Protein AF-A0A355SIW0-F1 (afdb_monomer)

Radius of gyration: 25.76 Å; Cα contacts (8 Å, |Δi|>4): 77; chains: 1; bounding box: 48×27×71 Å

Sequence (101 aa):
DDKFLKKGILLIIDGADKDQLRETLETEIYFMQQRHQKGHAMLDMIASTVTSLGLLGTYIGLIPMLVKLDDPTKLGPLMAIELVTSFYGAFFAYVIFSPMS

Solvent-accessible surface area (backbone atoms only — not comparable to full-atom values): 5269 Å² total; per-residue (Å²): 133,64,67,68,61,55,49,56,52,48,42,54,74,74,63,52,51,73,67,59,50,48,53,53,53,54,51,49,51,50,54,49,48,52,56,51,53,53,52,28,52,51,31,46,52,47,19,56,49,38,34,53,50,9,56,56,33,32,53,72,19,51,53,60,38,71,75,46,64,91,44,68,84,60,42,59,66,34,50,52,52,17,53,49,33,34,49,51,12,47,45,48,15,64,73,50,25,57,78,67,65

Foldseek 3Di:
DDPLVVVLVVCVVVPPDPVRSVVVSVVVVVVVVVVVVVVLVVLLVVLVVLLVQLQVQLCQLPVVCVVPVVDPVVNVVSVVRNVVSNVRSNCCNPVPRVVVD

Structure (mmCIF, N/CA/C/O backbone):
data_AF-A0A355SIW0-F1
#
_entry.id   AF-A0A355SIW0-F1
#
loop_
_atom_site.group_PDB
_atom_site.id
_atom_site.type_symbol
_atom_site.label_atom_id
_atom_site.label_alt_id
_atom_site.label_comp_id
_atom_site.label_asym_id
_atom_site.label_entity_id
_atom_site.label_seq_id
_atom_site.pdbx_PDB_ins_code
_atom_site.Cartn_x
_atom_site.Cartn_y
_atom_site.Cartn_z
_atom_site.occupancy
_atom_site.B_iso_or_equiv
_atom_site.auth_seq_id
_atom_site.auth_comp_id
_atom_site.auth_asym_id
_atom_site.auth_atom_id
_atom_site.pdbx_PDB_model_num
ATOM 1 N N . ASP A 1 1 ? -15.322 -18.385 18.079 1.00 61.75 1 ASP A N 1
ATOM 2 C CA . ASP A 1 1 ? -16.009 -17.429 18.969 1.00 61.75 1 ASP A CA 1
ATOM 3 C C . ASP A 1 1 ? -15.513 -16.016 18.754 1.00 61.75 1 ASP A C 1
ATOM 5 O O . ASP A 1 1 ? -14.306 -15.795 18.700 1.00 61.75 1 ASP A O 1
ATOM 9 N N . ASP A 1 2 ? -16.445 -15.078 18.607 1.00 85.69 2 ASP A N 1
ATOM 10 C CA . ASP A 1 2 ? -16.165 -13.646 18.524 1.00 85.69 2 ASP A CA 1
ATOM 11 C C . ASP A 1 2 ? -15.714 -13.119 19.900 1.00 85.69 2 ASP A C 1
ATOM 13 O O . ASP A 1 2 ? -16.444 -13.198 20.895 1.00 85.69 2 ASP A O 1
ATOM 17 N N . LYS A 1 3 ? -14.482 -12.600 19.965 1.00 88.06 3 LYS A N 1
ATOM 18 C CA . LYS A 1 3 ? -13.884 -12.072 21.200 1.00 88.06 3 LYS A CA 1
ATOM 19 C C . LYS A 1 3 ? -14.641 -10.852 21.728 1.00 88.06 3 LYS A C 1
ATOM 21 O O . LYS A 1 3 ? -14.696 -10.683 22.945 1.00 88.06 3 LYS A O 1
ATOM 26 N N . PHE A 1 4 ? -15.236 -10.054 20.841 1.00 90.38 4 PHE A N 1
ATOM 27 C CA . PHE A 1 4 ? -16.021 -8.878 21.206 1.00 90.38 4 PHE A CA 1
ATOM 28 C C . PHE A 1 4 ? -17.283 -9.292 21.971 1.00 90.38 4 PHE A C 1
ATOM 30 O O . PHE A 1 4 ? -17.523 -8.835 23.089 1.00 90.38 4 PHE A O 1
ATOM 37 N N . LEU A 1 5 ? -18.031 -10.257 21.425 1.00 89.44 5 LEU A N 1
ATOM 38 C CA . LEU A 1 5 ? -19.266 -10.752 22.036 1.00 89.44 5 LEU A CA 1
ATOM 39 C C . LEU A 1 5 ? -19.009 -11.420 23.396 1.00 89.44 5 LEU A C 1
ATOM 41 O O . LEU A 1 5 ? -19.724 -11.173 24.366 1.00 89.44 5 LEU A O 1
ATOM 45 N N . LYS A 1 6 ? -17.947 -12.231 23.489 1.00 90.94 6 LYS A N 1
ATOM 46 C CA . LYS A 1 6 ? -17.551 -12.889 24.742 1.00 90.94 6 LYS A CA 1
ATOM 47 C C . LYS A 1 6 ? -17.224 -11.874 25.837 1.00 90.94 6 LYS A C 1
ATOM 49 O O . LYS A 1 6 ? -17.598 -12.080 26.988 1.00 90.94 6 LYS A O 1
ATOM 54 N N . LYS A 1 7 ? -16.541 -10.785 25.485 1.00 88.19 7 LYS A N 1
ATOM 55 C CA . LYS A 1 7 ? -16.182 -9.726 26.429 1.00 88.19 7 LYS A CA 1
ATOM 56 C C . LYS A 1 7 ? -17.408 -8.950 26.911 1.00 88.19 7 LYS A C 1
ATOM 58 O O . LYS A 1 7 ? -17.522 -8.716 28.107 1.00 88.19 7 LYS A O 1
ATOM 63 N N . GLY A 1 8 ? -18.353 -8.646 26.019 1.00 89.75 8 GLY A N 1
ATOM 64 C CA . GLY A 1 8 ? -19.634 -8.045 26.402 1.00 89.75 8 GLY A CA 1
ATOM 65 C C . GLY A 1 8 ? -20.429 -8.918 27.379 1.00 89.75 8 GLY A C 1
ATOM 66 O O . GLY A 1 8 ? -20.927 -8.418 28.381 1.00 89.75 8 GLY A O 1
ATOM 67 N N . ILE A 1 9 ? -20.486 -10.234 27.142 1.00 90.38 9 ILE A N 1
ATOM 68 C CA . ILE A 1 9 ? -21.166 -11.180 28.043 1.00 90.38 9 ILE A CA 1
ATOM 69 C C . ILE A 1 9 ? -20.471 -11.254 29.412 1.00 90.38 9 ILE A C 1
ATOM 71 O O . ILE A 1 9 ? -21.154 -11.258 30.431 1.00 90.38 9 ILE A O 1
ATOM 75 N N . LEU A 1 10 ? -19.135 -11.278 29.453 1.00 89.62 10 LEU A N 1
ATOM 76 C CA . LEU A 1 10 ? -18.380 -11.285 30.713 1.00 89.62 10 LEU A CA 1
ATOM 77 C C . LEU A 1 10 ? -18.639 -10.023 31.545 1.00 89.62 10 LEU A C 1
ATOM 79 O O . LEU A 1 10 ? -18.931 -10.138 32.727 1.00 89.62 10 LEU A O 1
ATOM 83 N N . LEU A 1 11 ? -18.645 -8.842 30.920 1.00 89.88 11 LEU A N 1
ATOM 84 C CA . LEU A 1 11 ? -18.938 -7.578 31.608 1.00 89.88 11 LEU A CA 1
ATOM 85 C C . LEU A 1 11 ? -20.355 -7.544 32.206 1.00 89.88 11 LEU A C 1
ATOM 87 O O . LEU A 1 11 ? -20.557 -6.983 33.280 1.00 89.88 11 LEU A O 1
ATOM 91 N N . ILE A 1 12 ? -21.329 -8.172 31.539 1.00 89.88 12 ILE A N 1
ATOM 92 C CA . ILE A 1 12 ? -22.693 -8.325 32.070 1.00 89.88 12 ILE A CA 1
ATOM 93 C C . ILE A 1 12 ? -22.706 -9.267 33.282 1.00 89.88 12 ILE A C 1
ATOM 95 O O . ILE A 1 12 ? -23.379 -8.980 34.270 1.00 89.88 12 ILE A O 1
ATOM 99 N N . ILE A 1 13 ? -21.970 -10.382 33.220 1.00 91.56 13 ILE A N 1
ATOM 100 C CA . ILE A 1 13 ? -21.857 -11.346 34.329 1.00 91.56 13 ILE A CA 1
ATOM 101 C C . ILE A 1 13 ? -21.168 -10.708 35.544 1.00 91.56 13 ILE A C 1
ATOM 103 O O . ILE A 1 13 ? -21.579 -10.958 36.675 1.00 91.56 13 ILE A O 1
ATOM 107 N N . ASP A 1 14 ? -20.180 -9.845 35.307 1.00 89.81 14 ASP A N 1
ATOM 108 C CA . ASP A 1 14 ? -19.434 -9.122 36.343 1.00 89.81 14 ASP A CA 1
ATOM 109 C C . ASP A 1 14 ? -20.232 -7.954 36.963 1.00 89.81 14 ASP A C 1
ATOM 111 O O . ASP A 1 14 ? -19.754 -7.292 37.884 1.00 89.81 14 ASP A O 1
ATOM 115 N N . GLY A 1 15 ? -21.465 -7.710 36.499 1.00 87.19 15 GLY A N 1
ATOM 116 C CA . GLY A 1 15 ? -22.371 -6.714 37.072 1.00 87.19 15 GL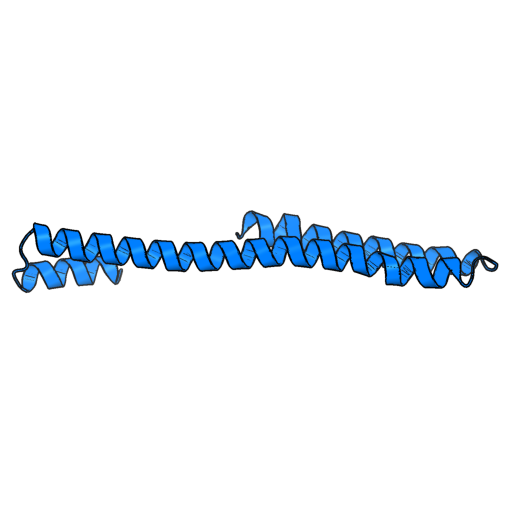Y A CA 1
ATOM 117 C C . GLY A 1 15 ? -22.081 -5.272 36.652 1.00 87.19 15 GLY A C 1
ATOM 118 O O . GLY A 1 15 ? -22.458 -4.352 37.378 1.00 87.19 15 GLY A O 1
ATOM 119 N N . ALA A 1 16 ? -21.422 -5.057 35.507 1.00 85.75 16 ALA A N 1
ATOM 120 C CA . ALA A 1 16 ? -21.210 -3.716 34.968 1.00 85.75 16 ALA A CA 1
ATOM 121 C C . ALA A 1 16 ? -22.551 -3.020 34.674 1.00 85.75 16 ALA A C 1
ATOM 123 O O . ALA A 1 16 ? -23.474 -3.626 34.119 1.00 85.75 16 ALA A O 1
ATOM 124 N N . ASP A 1 17 ? -22.647 -1.732 35.014 1.00 91.12 17 ASP A N 1
ATOM 125 C CA . ASP A 1 17 ? -23.828 -0.937 34.678 1.00 91.12 17 ASP A CA 1
ATOM 126 C C . ASP A 1 17 ? -23.932 -0.733 33.156 1.00 91.12 17 ASP A C 1
ATOM 128 O O . ASP A 1 17 ? -22.936 -0.796 32.426 1.00 91.12 17 ASP A O 1
ATOM 132 N N . LYS A 1 18 ? -25.144 -0.472 32.659 1.00 89.31 18 LYS A N 1
ATOM 133 C CA . LYS A 1 18 ? -25.423 -0.310 31.225 1.00 89.31 18 LYS A CA 1
ATOM 134 C C . LYS A 1 18 ? -24.533 0.748 30.581 1.00 89.31 18 LYS A C 1
ATOM 136 O O . LYS A 1 18 ? -24.055 0.531 29.467 1.00 89.31 18 LYS A O 1
ATOM 141 N N . ASP A 1 19 ? -24.300 1.852 31.283 1.00 90.81 19 ASP A N 1
ATOM 142 C CA . ASP A 1 19 ? -23.485 2.956 30.782 1.00 90.81 19 ASP A CA 1
ATOM 143 C C . ASP A 1 19 ? -22.004 2.558 30.683 1.00 90.81 19 ASP A C 1
ATOM 145 O O . ASP A 1 19 ? -21.378 2.784 29.648 1.00 90.81 19 ASP A O 1
ATOM 149 N N . GLN A 1 20 ? -21.470 1.851 31.685 1.00 88.06 20 GLN A N 1
ATOM 150 C CA . GLN A 1 20 ? -20.086 1.353 31.679 1.00 88.06 20 GLN A CA 1
ATOM 151 C C . GLN A 1 20 ? -19.848 0.289 30.602 1.00 88.06 20 GLN A C 1
ATOM 153 O O . GLN A 1 20 ? -18.814 0.291 29.924 1.00 88.06 20 GLN A O 1
ATOM 158 N N . LEU A 1 21 ? -20.806 -0.627 30.427 1.00 90.25 21 LEU A N 1
ATOM 159 C CA . LEU A 1 21 ? -20.764 -1.635 29.370 1.00 90.25 21 LEU A CA 1
ATOM 160 C C . LEU A 1 21 ? -20.717 -0.963 27.996 1.00 90.25 21 LEU A C 1
ATOM 162 O O . LEU A 1 21 ? -19.885 -1.313 27.157 1.00 90.25 21 LEU A O 1
ATOM 166 N N . ARG A 1 22 ? -21.605 0.010 27.778 1.00 91.12 22 ARG A N 1
ATOM 167 C CA . ARG A 1 22 ? -21.696 0.749 26.522 1.00 91.12 22 ARG A CA 1
ATOM 168 C C . ARG A 1 22 ? -20.407 1.509 26.228 1.00 91.12 22 ARG A C 1
ATOM 170 O O . ARG A 1 22 ? -19.854 1.330 25.147 1.00 91.12 22 ARG A O 1
ATOM 177 N N . GLU A 1 23 ? -19.905 2.278 27.189 1.00 93.31 23 GLU A N 1
ATOM 178 C CA . GLU A 1 23 ? -18.667 3.051 27.050 1.00 93.31 23 GLU A CA 1
ATOM 179 C C . GLU A 1 23 ? -17.474 2.149 26.700 1.00 93.31 23 GLU A C 1
ATOM 181 O O . GLU A 1 23 ? -16.698 2.449 25.788 1.00 93.31 23 GLU A O 1
ATOM 186 N N . THR A 1 24 ? -17.357 0.998 27.368 1.00 91.69 24 THR A N 1
ATOM 187 C CA . THR A 1 24 ? -16.266 0.043 27.127 1.00 91.69 24 THR A CA 1
ATOM 188 C C . THR A 1 24 ? -16.323 -0.537 25.713 1.00 91.69 24 THR A C 1
ATOM 190 O O . THR A 1 24 ? -15.302 -0.596 25.022 1.00 91.69 24 THR A O 1
ATOM 193 N N . LEU A 1 25 ? -17.508 -0.963 25.265 1.00 92.75 25 LEU A N 1
ATOM 194 C CA . LEU A 1 25 ? -17.688 -1.552 23.937 1.00 92.75 25 LEU A CA 1
ATOM 195 C C . LEU A 1 25 ? -17.522 -0.511 22.820 1.00 92.75 25 LEU A C 1
ATOM 197 O O . LEU A 1 25 ? -16.883 -0.808 21.811 1.00 92.75 25 LEU A O 1
ATOM 201 N N . GLU A 1 26 ? -18.037 0.709 22.999 1.00 94.31 26 GLU A N 1
ATOM 202 C CA . GLU A 1 26 ? -17.851 1.819 22.051 1.00 94.31 26 GLU A CA 1
ATOM 203 C C . GLU A 1 26 ? -16.369 2.202 21.927 1.00 94.31 26 GLU A C 1
ATOM 205 O O . GLU A 1 26 ? -15.857 2.360 20.817 1.00 94.31 26 GLU A O 1
ATOM 210 N N . THR A 1 27 ? -15.647 2.251 23.050 1.00 93.75 27 THR A N 1
ATOM 211 C CA . THR A 1 27 ? -14.199 2.495 23.075 1.00 93.75 27 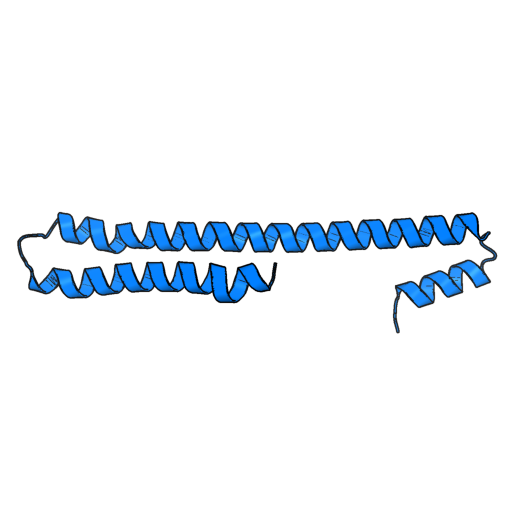THR A CA 1
ATOM 212 C C . THR A 1 27 ? -13.430 1.413 22.314 1.00 93.75 27 THR A C 1
ATOM 214 O O . THR A 1 27 ? -12.509 1.705 21.548 1.00 93.75 27 THR A O 1
ATOM 217 N N . GLU A 1 28 ? -13.809 0.147 22.478 1.00 92.62 28 GLU A N 1
ATOM 218 C CA . GLU A 1 28 ? -13.168 -0.962 21.771 1.00 92.62 28 GLU A CA 1
ATOM 219 C C . GLU A 1 28 ? -13.425 -0.917 20.259 1.00 92.62 28 GLU A C 1
ATOM 221 O O . GLU A 1 28 ? -12.491 -1.109 19.475 1.00 92.62 28 GLU A O 1
ATOM 226 N N . ILE A 1 29 ? -14.654 -0.593 19.840 1.00 94.75 29 ILE A N 1
ATOM 227 C CA . IL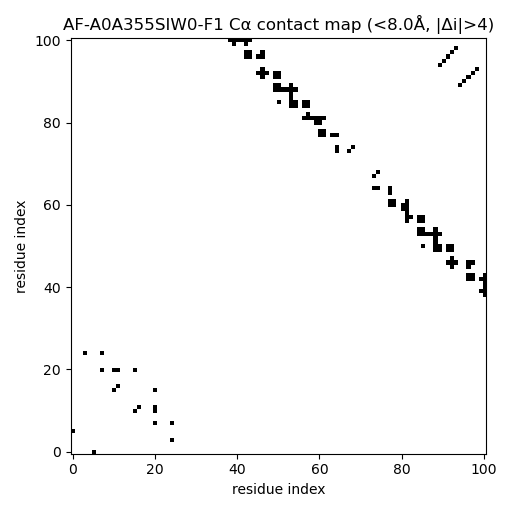E A 1 29 ? -14.987 -0.359 18.427 1.00 94.75 29 ILE A CA 1
ATOM 228 C C . ILE A 1 29 ? -14.155 0.799 17.873 1.00 94.75 29 ILE A C 1
ATOM 230 O O . ILE A 1 29 ? -13.589 0.676 16.787 1.00 94.75 29 ILE A O 1
ATOM 234 N N . TYR A 1 30 ? -14.017 1.893 18.620 1.00 95.81 30 TYR A N 1
ATOM 235 C CA . TYR A 1 30 ? -13.217 3.042 18.206 1.00 95.81 30 TYR A CA 1
ATOM 236 C C . TYR A 1 30 ? -11.744 2.669 17.974 1.00 95.81 30 TYR A C 1
ATOM 238 O O . TYR A 1 30 ? -11.174 2.980 16.925 1.00 95.81 30 TYR A O 1
ATOM 246 N N . PHE A 1 31 ? -11.121 1.933 18.899 1.00 94.44 31 PHE A N 1
ATOM 247 C CA . PHE A 1 31 ? -9.746 1.459 18.711 1.00 94.44 31 PHE A CA 1
ATOM 248 C C . PHE A 1 31 ? -9.618 0.440 17.576 1.00 94.44 31 PHE A C 1
ATOM 250 O O . PHE A 1 31 ? -8.616 0.431 16.855 1.00 94.44 31 PHE A O 1
ATOM 257 N N . MET A 1 32 ? -10.632 -0.403 17.380 1.00 94.25 32 MET A N 1
ATOM 258 C CA . MET A 1 32 ? -10.697 -1.320 16.248 1.00 94.25 32 MET A CA 1
ATOM 259 C C . MET A 1 32 ? -10.713 -0.546 14.926 1.00 94.25 32 MET A C 1
ATOM 261 O O . MET A 1 32 ? -9.889 -0.824 14.054 1.00 94.25 32 MET A O 1
ATOM 265 N N . GLN A 1 33 ? -11.583 0.456 14.801 1.00 95.44 33 GLN A N 1
ATOM 266 C CA . GLN A 1 33 ? -11.671 1.330 13.633 1.00 95.44 33 GLN A CA 1
ATOM 267 C C . GLN A 1 33 ? -10.354 2.061 13.380 1.00 95.44 33 GLN A C 1
ATOM 269 O O . GLN A 1 33 ? -9.852 2.009 12.263 1.00 95.44 33 GLN A O 1
ATOM 274 N N . GLN A 1 34 ? -9.731 2.650 14.406 1.00 95.69 34 GLN A N 1
ATOM 275 C CA . GLN A 1 34 ? -8.423 3.297 14.258 1.00 95.69 34 GLN A CA 1
ATOM 276 C C . GLN A 1 34 ? -7.344 2.339 13.738 1.00 95.69 34 GLN A C 1
ATOM 278 O O . GLN A 1 34 ? -6.553 2.698 12.863 1.00 95.69 34 GLN A O 1
ATOM 283 N N . ARG A 1 35 ? -7.315 1.098 14.239 1.00 94.12 35 ARG A N 1
ATOM 284 C CA . ARG A 1 35 ? -6.379 0.075 13.757 1.00 94.12 35 ARG A CA 1
ATOM 285 C C . ARG A 1 35 ? -6.618 -0.257 12.282 1.00 94.12 35 ARG A C 1
ATOM 287 O O . ARG A 1 35 ? -5.647 -0.384 11.538 1.00 94.12 35 ARG A O 1
ATOM 294 N N . HIS A 1 36 ? -7.876 -0.388 11.859 1.00 94.88 36 HIS A N 1
ATOM 295 C CA . HIS A 1 36 ? -8.218 -0.626 10.453 1.00 94.88 36 HIS A CA 1
ATOM 296 C C . HIS A 1 36 ? -7.889 0.582 9.570 1.00 94.88 36 HIS A C 1
ATOM 298 O O . HIS A 1 36 ? -7.265 0.402 8.529 1.00 94.88 36 HIS A O 1
ATOM 304 N N . GLN A 1 37 ? -8.187 1.801 10.025 1.00 95.56 37 GLN A N 1
ATOM 305 C CA . GLN A 1 37 ? -7.862 3.043 9.322 1.00 95.56 37 GLN A CA 1
ATOM 306 C C . GLN A 1 37 ? -6.356 3.182 9.080 1.00 95.56 37 GLN A C 1
ATOM 308 O O . GLN A 1 37 ? -5.934 3.594 8.003 1.00 95.56 37 GLN A O 1
ATOM 313 N N . LYS A 1 38 ? -5.527 2.799 10.059 1.00 94.38 38 LYS A N 1
ATOM 314 C CA . LYS A 1 38 ? -4.068 2.789 9.901 1.00 94.38 38 LYS A CA 1
ATOM 315 C C . LYS A 1 38 ? -3.609 1.784 8.839 1.00 94.38 38 LYS A C 1
ATOM 317 O O . LYS A 1 38 ? -2.688 2.083 8.086 1.00 94.38 38 LYS A O 1
ATOM 322 N N . GLY A 1 39 ? -4.242 0.610 8.781 1.00 93.38 39 GLY A N 1
ATOM 323 C CA . GLY A 1 39 ? -3.981 -0.394 7.746 1.00 93.38 39 GLY A CA 1
ATOM 324 C C . GLY A 1 39 ? -4.357 0.103 6.348 1.00 93.38 39 GLY A C 1
ATOM 325 O O . GLY A 1 39 ? -3.526 0.050 5.447 1.00 93.38 39 GLY A O 1
ATOM 326 N N . HIS A 1 40 ? -5.559 0.665 6.205 1.00 94.62 40 HIS A N 1
ATOM 327 C CA . HIS A 1 40 ? -6.043 1.297 4.971 1.00 94.62 40 HIS A CA 1
ATOM 328 C C . HIS A 1 40 ? -5.085 2.393 4.492 1.00 94.62 40 HIS A C 1
ATOM 330 O O . HIS A 1 40 ? -4.610 2.358 3.362 1.00 94.62 40 HIS A O 1
ATOM 336 N N . ALA A 1 41 ? -4.714 3.325 5.377 1.00 94.50 41 ALA A N 1
ATOM 337 C CA . ALA A 1 41 ? -3.807 4.420 5.039 1.00 94.50 41 ALA A CA 1
ATOM 338 C C . ALA A 1 41 ? -2.423 3.927 4.577 1.00 94.50 41 ALA A C 1
ATOM 340 O O . ALA A 1 41 ? -1.794 4.535 3.712 1.00 94.50 41 ALA A O 1
ATOM 341 N N . MET A 1 42 ? -1.936 2.815 5.137 1.00 94.88 42 MET A N 1
ATOM 342 C CA . MET A 1 42 ? -0.685 2.201 4.693 1.00 94.88 42 MET A CA 1
ATOM 343 C C . MET A 1 42 ? -0.814 1.604 3.284 1.00 94.88 42 MET A C 1
ATOM 345 O O . MET A 1 42 ? 0.101 1.764 2.479 1.00 94.88 42 MET A O 1
ATOM 349 N N . LEU A 1 43 ? -1.935 0.951 2.968 1.00 94.19 43 LEU A N 1
ATOM 350 C CA . LEU A 1 43 ? -2.194 0.394 1.636 1.00 94.19 43 LEU A CA 1
ATOM 351 C C . LEU A 1 43 ? -2.344 1.492 0.575 1.00 94.19 43 LEU A C 1
ATOM 353 O O . LEU A 1 43 ? -1.723 1.386 -0.483 1.00 94.19 43 LEU A O 1
ATOM 357 N N . ASP A 1 44 ? -3.043 2.585 0.890 1.00 93.81 44 ASP A N 1
ATOM 358 C CA . ASP A 1 44 ? -3.117 3.776 0.029 1.00 93.81 44 ASP A CA 1
ATOM 359 C C . ASP A 1 44 ? -1.728 4.351 -0.269 1.00 93.81 44 ASP A C 1
ATOM 361 O O . ASP A 1 44 ? -1.370 4.657 -1.413 1.00 93.81 44 ASP A O 1
ATOM 365 N N . MET A 1 45 ? -0.904 4.483 0.776 1.00 94.69 45 MET A N 1
ATOM 366 C CA . MET A 1 45 ? 0.458 4.986 0.637 1.00 94.69 45 MET A CA 1
ATOM 367 C C . MET A 1 45 ? 1.281 4.083 -0.288 1.00 94.69 45 MET A C 1
ATOM 369 O O . MET A 1 45 ? 2.013 4.584 -1.146 1.00 94.69 45 MET A O 1
ATOM 373 N N . ILE A 1 46 ? 1.135 2.762 -0.167 1.00 94.19 46 ILE A N 1
ATOM 374 C CA . ILE A 1 46 ? 1.801 1.797 -1.046 1.00 94.19 46 ILE A CA 1
ATOM 375 C C . ILE A 1 46 ? 1.306 1.946 -2.490 1.00 94.19 46 ILE A C 1
ATOM 377 O O . ILE A 1 46 ? 2.139 2.019 -3.393 1.00 94.19 46 ILE A O 1
ATOM 381 N N . ALA A 1 47 ? -0.004 2.072 -2.724 1.00 93.62 47 ALA A N 1
ATOM 382 C CA . ALA A 1 47 ? -0.562 2.262 -4.066 1.00 93.62 47 ALA A CA 1
ATOM 383 C C . ALA A 1 47 ? 0.043 3.490 -4.776 1.00 93.62 47 ALA A C 1
ATOM 385 O O . ALA A 1 47 ? 0.504 3.407 -5.921 1.00 93.62 47 ALA A O 1
ATOM 386 N N . SER A 1 48 ? 0.120 4.624 -4.071 1.00 92.56 48 SER A N 1
ATOM 387 C CA . SER A 1 48 ? 0.710 5.860 -4.610 1.00 92.56 48 SER A CA 1
ATOM 388 C C . SER A 1 48 ? 2.221 5.737 -4.870 1.00 92.56 48 SER A C 1
ATOM 390 O O . SER A 1 48 ? 2.738 6.195 -5.897 1.00 92.56 48 SER A O 1
ATOM 392 N N . THR A 1 49 ? 2.937 5.057 -3.972 1.00 94.19 49 THR A N 1
ATOM 393 C CA . THR A 1 49 ? 4.393 4.891 -4.047 1.00 94.19 49 THR A CA 1
ATOM 394 C C . THR A 1 49 ? 4.781 3.962 -5.194 1.00 94.19 49 THR A C 1
ATOM 396 O O . THR A 1 49 ? 5.700 4.270 -5.949 1.00 94.19 49 THR A O 1
ATOM 399 N N . VAL A 1 50 ? 4.062 2.852 -5.382 1.00 93.25 50 VAL A N 1
ATOM 400 C CA . VAL A 1 50 ? 4.332 1.887 -6.459 1.00 93.25 50 VAL A CA 1
ATOM 401 C C . VAL A 1 50 ? 4.067 2.490 -7.842 1.00 93.25 50 VAL A C 1
ATOM 403 O O . VAL A 1 50 ? 4.858 2.262 -8.757 1.00 93.25 50 VAL A O 1
ATOM 406 N N . THR A 1 51 ? 3.042 3.336 -7.989 1.00 92.50 51 THR A N 1
ATOM 407 C C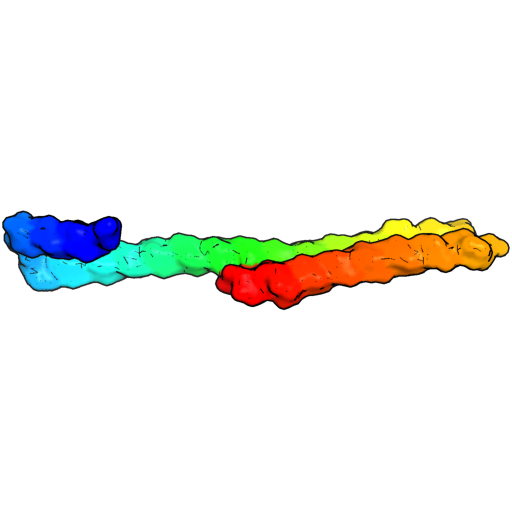A . THR A 1 51 ? 2.822 4.105 -9.233 1.00 92.50 51 THR A CA 1
ATOM 408 C C . THR A 1 51 ? 4.019 5.006 -9.537 1.00 92.50 51 THR A C 1
ATOM 410 O O . THR A 1 51 ? 4.533 5.027 -10.656 1.00 92.50 51 THR A O 1
ATOM 413 N N . SER A 1 52 ? 4.512 5.710 -8.516 1.00 92.25 52 SER A N 1
ATOM 414 C CA . SER A 1 52 ? 5.660 6.614 -8.635 1.00 92.25 52 SER A CA 1
ATOM 415 C C . SER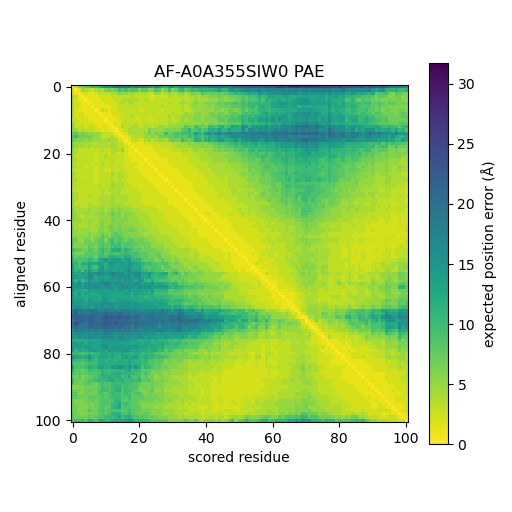 A 1 52 ? 6.956 5.858 -8.969 1.00 92.25 52 SER A C 1
ATOM 417 O O . SER A 1 52 ? 7.749 6.320 -9.787 1.00 92.25 52 SER A O 1
ATOM 419 N N . LEU A 1 53 ? 7.155 4.663 -8.400 1.00 91.25 53 LEU A N 1
ATOM 420 C CA . LEU A 1 53 ? 8.260 3.760 -8.749 1.00 91.25 53 LEU A CA 1
ATOM 421 C C . LEU A 1 53 ? 8.158 3.240 -10.191 1.00 91.25 53 LEU A C 1
ATOM 423 O O . LEU A 1 53 ? 9.177 3.146 -10.872 1.00 91.25 53 LEU A O 1
ATOM 427 N N . GLY A 1 54 ? 6.950 2.943 -10.678 1.00 89.38 54 GLY A N 1
ATOM 428 C CA . GLY A 1 54 ? 6.717 2.585 -12.082 1.00 89.38 54 GLY A CA 1
ATOM 429 C C . GLY A 1 54 ? 7.153 3.698 -13.035 1.00 89.38 54 GLY A C 1
ATOM 430 O O . GLY A 1 54 ? 7.868 3.437 -13.999 1.00 89.38 54 GLY A O 1
ATOM 431 N N . LEU A 1 55 ? 6.821 4.950 -12.702 1.00 89.56 55 LEU A N 1
ATOM 432 C CA . LEU A 1 55 ? 7.285 6.123 -13.447 1.00 89.56 55 LEU A CA 1
ATOM 433 C C . LEU A 1 55 ? 8.807 6.301 -13.365 1.00 89.56 55 LEU A C 1
ATOM 435 O O . LEU A 1 55 ? 9.422 6.641 -14.368 1.00 89.56 55 LEU A O 1
ATOM 439 N N . LEU A 1 56 ? 9.452 6.018 -12.227 1.00 90.31 56 LEU A N 1
ATOM 440 C CA . LEU A 1 56 ? 10.922 6.008 -12.139 1.00 90.31 56 LEU A CA 1
ATOM 441 C C . LEU A 1 56 ? 11.559 4.945 -13.048 1.00 90.31 56 LEU A C 1
ATOM 443 O O . LEU A 1 56 ? 12.653 5.157 -13.572 1.00 90.31 56 LEU A O 1
ATOM 447 N N . GLY A 1 57 ? 10.867 3.828 -13.281 1.00 85.06 57 GLY A N 1
ATOM 448 C CA . GLY A 1 57 ? 11.278 2.789 -14.224 1.00 85.06 57 GLY A CA 1
ATOM 449 C C . GLY A 1 57 ? 11.406 3.278 -15.670 1.00 85.06 57 GLY A C 1
ATOM 450 O O . GLY A 1 57 ? 12.200 2.715 -16.424 1.00 85.06 57 GLY A O 1
ATOM 451 N N . THR A 1 58 ? 10.713 4.359 -16.044 1.00 87.31 58 THR A N 1
ATOM 452 C CA . THR A 1 58 ? 10.849 4.976 -17.377 1.00 87.31 58 THR A CA 1
ATOM 453 C C . THR A 1 58 ? 12.250 5.532 -17.604 1.00 87.31 58 THR A C 1
ATOM 455 O O . THR A 1 58 ? 12.819 5.371 -18.681 1.00 87.31 58 THR A O 1
ATOM 458 N N . TYR A 1 59 ? 12.883 6.076 -16.562 1.00 89.25 59 TYR A N 1
ATOM 459 C CA . TYR A 1 59 ? 14.243 6.601 -16.652 1.0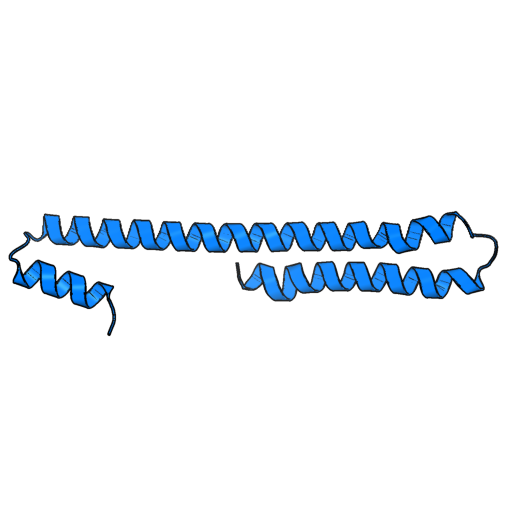0 89.25 59 TYR A CA 1
ATOM 460 C C . TYR A 1 59 ? 15.276 5.508 -16.938 1.00 89.25 59 TYR A C 1
ATOM 462 O O . TYR A 1 59 ? 16.291 5.781 -17.577 1.00 89.25 59 TYR A O 1
ATOM 470 N N . ILE A 1 60 ? 15.005 4.261 -16.535 1.00 86.06 60 ILE A N 1
ATOM 471 C CA . ILE A 1 60 ? 15.873 3.112 -16.831 1.00 86.06 60 ILE A CA 1
ATOM 472 C C . ILE A 1 60 ? 15.902 2.823 -18.341 1.00 86.06 60 ILE A C 1
ATOM 474 O O . ILE A 1 60 ? 16.942 2.418 -18.856 1.00 86.06 60 ILE A O 1
ATOM 478 N N . GLY A 1 61 ? 14.796 3.056 -19.057 1.00 84.12 61 GLY A N 1
ATOM 479 C CA . GLY A 1 61 ? 14.724 2.914 -20.515 1.00 84.12 61 GLY A CA 1
ATOM 480 C C . GLY A 1 61 ? 15.166 4.174 -21.261 1.00 84.12 61 GLY A C 1
ATOM 481 O O . GLY A 1 61 ? 16.025 4.094 -22.138 1.00 84.12 61 GLY A O 1
ATOM 482 N N . LEU A 1 62 ? 14.638 5.344 -20.888 1.00 87.62 62 LEU A N 1
ATOM 483 C CA . LEU A 1 62 ? 14.853 6.599 -21.618 1.00 87.62 62 LEU A CA 1
ATOM 484 C C . LEU A 1 62 ? 16.299 7.099 -21.577 1.00 87.62 62 LEU A C 1
ATOM 486 O O . LEU A 1 62 ? 16.826 7.528 -22.602 1.00 87.62 62 LEU A O 1
ATOM 490 N N . ILE A 1 63 ? 16.972 7.045 -20.422 1.00 89.25 63 ILE A N 1
ATOM 491 C CA . ILE A 1 63 ? 18.348 7.556 -20.294 1.00 89.25 63 ILE A CA 1
ATOM 492 C C . ILE A 1 63 ? 19.303 6.863 -21.286 1.00 89.25 63 ILE A C 1
ATOM 494 O O . ILE A 1 63 ? 19.962 7.564 -22.057 1.00 89.25 63 ILE A O 1
ATOM 498 N N . PRO A 1 64 ? 19.396 5.518 -21.343 1.00 85.50 64 PRO A N 1
ATOM 499 C CA . PRO A 1 64 ? 20.289 4.856 -22.291 1.00 85.50 64 PRO A CA 1
ATOM 500 C C . PRO A 1 64 ? 19.860 5.009 -23.757 1.00 85.50 64 PRO A C 1
ATOM 502 O O . PRO A 1 64 ? 20.737 4.990 -24.621 1.00 85.50 64 PRO A O 1
ATOM 505 N N . MET A 1 65 ? 18.566 5.197 -24.055 1.00 86.94 65 MET A N 1
ATOM 506 C CA . MET A 1 65 ? 18.119 5.518 -25.420 1.00 86.94 65 MET A CA 1
ATOM 507 C C . MET A 1 65 ? 18.675 6.856 -25.893 1.00 86.94 65 MET A C 1
ATOM 509 O O . MET A 1 65 ? 19.186 6.944 -27.004 1.00 86.94 65 MET A O 1
ATOM 513 N N . LEU A 1 66 ? 18.604 7.883 -25.041 1.00 86.06 66 LEU A N 1
ATOM 514 C CA . LEU A 1 66 ? 19.108 9.217 -25.367 1.00 86.06 66 LEU A CA 1
ATOM 515 C C . LEU A 1 66 ? 20.635 9.233 -25.510 1.00 86.06 66 LEU A C 1
ATOM 517 O O . LEU A 1 66 ? 21.172 10.003 -26.298 1.00 86.06 66 LEU A O 1
ATOM 521 N N . VAL A 1 67 ? 21.337 8.364 -24.778 1.00 85.69 67 VAL A N 1
ATOM 522 C CA . VAL A 1 67 ? 22.800 8.229 -24.870 1.00 85.69 67 VAL A CA 1
ATOM 523 C C . VAL A 1 67 ? 23.242 7.485 -26.138 1.00 85.69 67 VAL A C 1
ATOM 525 O O . VAL A 1 67 ? 24.352 7.713 -26.609 1.00 85.69 67 VAL A O 1
ATOM 528 N N . LYS A 1 68 ? 22.415 6.589 -26.693 1.00 80.94 68 LYS A N 1
ATOM 529 C CA . LYS A 1 68 ? 22.744 5.761 -27.871 1.00 80.94 68 LYS A CA 1
ATOM 530 C C . LYS A 1 68 ? 21.693 5.890 -28.973 1.00 80.94 68 LYS A C 1
ATOM 532 O O . LYS A 1 68 ? 21.161 4.891 -29.455 1.00 80.94 68 LYS A O 1
ATOM 537 N N . LEU A 1 69 ? 21.413 7.128 -29.366 1.00 79.00 69 LEU A N 1
ATOM 538 C CA . LEU A 1 69 ? 20.437 7.461 -30.409 1.00 79.00 69 LEU A CA 1
ATOM 539 C C . LEU A 1 69 ? 20.852 6.968 -31.805 1.00 79.00 69 LEU A C 1
ATOM 541 O O . LEU A 1 69 ? 20.010 6.762 -32.674 1.00 79.00 69 LEU A O 1
ATOM 545 N N . ASP A 1 70 ? 22.147 6.752 -31.997 1.00 82.25 70 ASP A N 1
ATOM 546 C CA . ASP A 1 70 ? 22.781 6.453 -33.281 1.00 82.25 70 ASP A CA 1
ATOM 547 C C . ASP A 1 70 ? 22.496 5.021 -33.779 1.00 82.25 70 ASP A C 1
ATOM 549 O O . ASP A 1 70 ? 22.675 4.733 -34.962 1.00 82.25 70 ASP A O 1
ATOM 553 N N . ASP A 1 71 ? 22.050 4.118 -32.895 1.00 79.56 71 ASP A N 1
ATOM 554 C CA . ASP A 1 71 ? 21.743 2.721 -33.220 1.00 79.56 71 ASP A CA 1
ATOM 555 C C . ASP A 1 71 ? 20.255 2.393 -32.977 1.00 79.56 71 ASP A C 1
ATOM 557 O O . ASP A 1 71 ? 19.875 1.935 -31.890 1.00 79.56 71 ASP A O 1
ATOM 561 N N . PRO A 1 72 ? 19.389 2.568 -33.994 1.00 78.62 72 PRO A N 1
ATOM 562 C CA . PRO A 1 72 ? 17.953 2.348 -33.855 1.00 78.62 72 PRO A CA 1
ATOM 563 C C . PRO A 1 72 ? 17.574 0.893 -33.546 1.00 78.62 72 PRO A C 1
ATOM 565 O O . PRO A 1 72 ? 16.495 0.650 -33.005 1.00 78.62 72 PRO A O 1
ATOM 568 N N . THR A 1 73 ? 18.452 -0.084 -33.808 1.00 83.50 73 THR A N 1
ATOM 569 C CA . THR A 1 73 ? 18.172 -1.490 -33.465 1.00 83.50 73 THR A CA 1
ATOM 570 C C . THR A 1 73 ? 18.142 -1.731 -31.954 1.00 83.50 73 THR A C 1
ATOM 572 O O . THR A 1 73 ? 17.464 -2.647 -31.486 1.00 83.50 73 THR A O 1
ATOM 575 N N . LYS A 1 74 ? 18.811 -0.875 -31.169 1.00 78.81 74 LYS A N 1
ATOM 576 C CA . LYS A 1 74 ? 18.851 -0.953 -29.701 1.00 78.81 74 LYS A CA 1
ATOM 577 C C . LYS A 1 74 ? 17.724 -0.181 -29.009 1.00 78.81 74 LYS A C 1
ATOM 579 O O . LYS A 1 74 ? 17.511 -0.389 -27.816 1.00 78.81 74 LYS A O 1
ATOM 584 N N . LEU A 1 75 ? 16.973 0.651 -29.736 1.00 84.25 75 LEU A N 1
ATOM 585 C CA . LEU A 1 75 ? 15.866 1.435 -29.174 1.00 84.25 75 LEU A CA 1
ATOM 586 C C . LEU A 1 75 ? 14.667 0.557 -28.791 1.00 84.25 75 LEU A C 1
ATOM 588 O O . LEU A 1 75 ? 14.098 0.724 -27.715 1.00 84.25 75 LEU A O 1
ATOM 592 N N . GLY A 1 76 ? 14.307 -0.409 -29.642 1.00 85.81 76 GLY A N 1
ATOM 593 C CA . GLY A 1 76 ? 13.150 -1.287 -29.426 1.00 85.81 76 GLY A CA 1
ATOM 594 C C . GLY A 1 76 ? 13.178 -2.029 -28.079 1.00 85.81 76 GLY A C 1
ATOM 595 O O . GLY A 1 76 ? 12.225 -1.906 -27.307 1.00 85.81 76 GLY A O 1
ATOM 596 N N . PRO A 1 77 ? 14.266 -2.752 -27.748 1.00 86.62 77 PRO A N 1
ATOM 597 C CA . PRO A 1 77 ? 14.383 -3.449 -26.468 1.00 86.62 77 PRO A CA 1
ATOM 598 C C . PRO A 1 77 ? 14.318 -2.524 -25.244 1.00 86.62 77 PRO A C 1
ATOM 600 O O . PRO A 1 77 ? 13.694 -2.879 -24.248 1.00 86.62 77 PRO A O 1
ATOM 603 N N . LEU A 1 78 ? 14.922 -1.331 -25.312 1.00 86.25 78 LEU A N 1
ATOM 604 C CA . LEU A 1 78 ? 14.885 -0.365 -24.209 1.00 86.25 78 LEU A CA 1
ATOM 605 C C . LEU A 1 78 ? 13.466 0.186 -23.987 1.00 86.25 78 LEU A C 1
ATOM 607 O O . L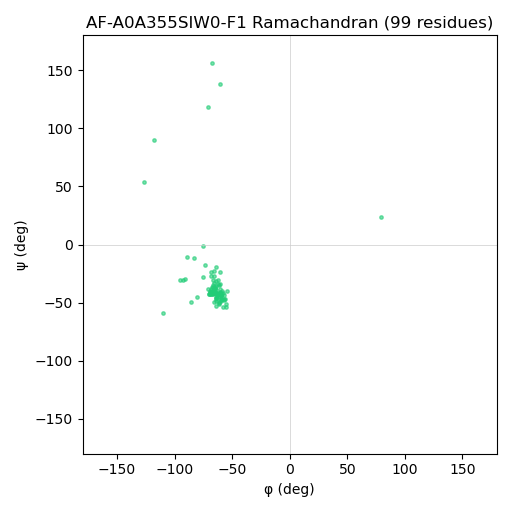EU A 1 78 ? 13.063 0.374 -22.840 1.00 86.25 78 LEU A O 1
ATOM 611 N N . MET A 1 79 ? 12.692 0.389 -25.064 1.00 87.38 79 MET A N 1
ATOM 612 C CA . MET A 1 79 ? 11.323 0.922 -24.978 1.00 87.38 79 MET A CA 1
ATOM 613 C C . MET A 1 79 ? 10.387 -0.111 -24.368 1.00 87.38 79 MET A C 1
ATOM 615 O O . MET A 1 79 ? 9.538 0.220 -23.546 1.00 87.38 79 MET A O 1
ATOM 619 N N . ALA A 1 80 ? 10.582 -1.385 -24.711 1.00 88.94 80 ALA A N 1
ATOM 620 C CA . ALA A 1 80 ? 9.829 -2.470 -24.100 1.00 88.94 80 ALA A CA 1
ATOM 621 C C . ALA A 1 80 ? 10.034 -2.521 -22.575 1.00 88.94 80 ALA A C 1
ATOM 623 O O . ALA A 1 80 ? 9.065 -2.690 -21.840 1.00 88.94 80 ALA A O 1
ATOM 624 N N . ILE A 1 81 ? 11.266 -2.329 -22.086 1.00 88.75 81 ILE A N 1
ATOM 625 C CA . ILE A 1 81 ? 11.559 -2.339 -20.643 1.00 88.75 81 ILE A CA 1
ATOM 626 C C . ILE A 1 81 ? 10.843 -1.186 -19.926 1.00 88.75 81 ILE A C 1
ATOM 628 O O . ILE A 1 81 ? 10.203 -1.417 -18.902 1.00 88.75 81 ILE A O 1
ATOM 632 N N . GLU A 1 82 ? 10.907 0.031 -20.467 1.00 90.25 82 GLU A N 1
ATOM 633 C CA . GLU A 1 82 ? 10.220 1.211 -19.917 1.00 90.25 82 GLU A CA 1
ATOM 634 C C . GLU A 1 82 ? 8.693 1.038 -19.842 1.00 90.25 82 GLU A C 1
ATOM 636 O O . GLU A 1 82 ? 8.058 1.383 -18.840 1.00 90.25 82 GLU A O 1
ATOM 641 N N . LEU A 1 83 ? 8.085 0.487 -20.893 1.00 91.00 83 LEU A N 1
ATOM 642 C CA . LEU A 1 83 ? 6.638 0.278 -20.930 1.00 91.00 83 LEU A CA 1
ATOM 643 C C . LEU A 1 83 ? 6.204 -0.797 -19.932 1.00 91.00 83 LEU A C 1
ATOM 645 O O . LEU A 1 83 ? 5.174 -0.660 -19.273 1.00 91.00 83 LEU A O 1
ATOM 649 N N . VAL A 1 84 ? 7.006 -1.852 -19.783 1.00 92.56 84 VAL A N 1
ATOM 650 C CA . VAL A 1 84 ? 6.727 -2.946 -18.851 1.00 92.56 84 VAL A CA 1
ATOM 651 C C . VAL A 1 84 ? 6.857 -2.486 -17.397 1.00 92.56 84 VAL A C 1
ATOM 653 O O . VAL A 1 84 ? 6.008 -2.835 -16.577 1.00 92.56 84 VAL A O 1
ATOM 656 N N . THR A 1 85 ? 7.860 -1.672 -17.054 1.00 91.50 85 THR A N 1
ATOM 657 C CA . THR A 1 85 ? 7.999 -1.134 -15.688 1.00 91.50 85 THR A CA 1
ATOM 658 C C . THR A 1 85 ? 6.843 -0.200 -15.324 1.00 91.50 85 THR A C 1
ATOM 660 O O . THR A 1 85 ? 6.285 -0.319 -14.230 1.00 91.50 85 THR A O 1
ATOM 663 N N . SER A 1 86 ? 6.410 0.647 -16.262 1.00 91.94 86 SER A N 1
ATOM 664 C CA . SER A 1 86 ? 5.231 1.509 -16.095 1.00 91.94 86 SER A CA 1
ATOM 665 C C . SER A 1 86 ? 3.944 0.698 -15.934 1.00 91.94 86 SER A C 1
ATOM 667 O O . SER A 1 86 ? 3.138 0.976 -15.044 1.00 91.94 86 SER A O 1
ATOM 669 N N . PHE A 1 87 ? 3.772 -0.344 -16.753 1.00 93.12 87 PHE A N 1
ATOM 670 C CA . PHE A 1 87 ? 2.634 -1.254 -16.666 1.00 93.12 87 PHE A 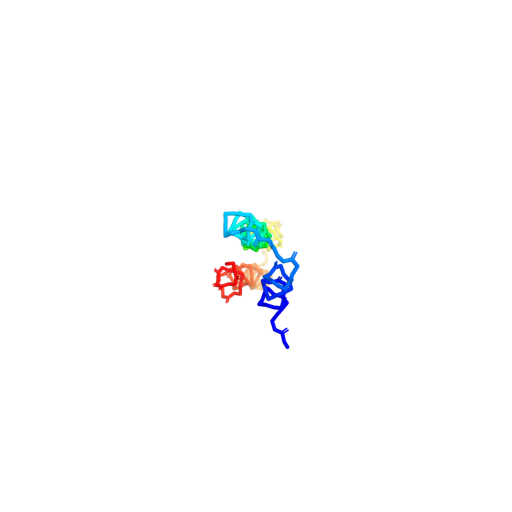CA 1
ATOM 671 C C . PHE A 1 87 ? 2.564 -1.937 -15.300 1.00 93.12 87 PHE A C 1
ATOM 673 O O . PHE A 1 87 ? 1.508 -1.924 -14.673 1.00 93.12 87 PHE A O 1
ATOM 680 N N . TYR A 1 88 ? 3.677 -2.488 -14.804 1.00 93.56 88 TYR A N 1
ATOM 681 C CA . TYR A 1 88 ? 3.686 -3.142 -13.496 1.00 93.56 88 TYR A CA 1
ATOM 682 C C . TYR A 1 88 ? 3.380 -2.160 -12.363 1.00 93.56 88 TYR A C 1
ATOM 684 O O . TYR A 1 88 ? 2.580 -2.492 -11.490 1.00 93.56 88 TYR A O 1
ATOM 692 N N . GLY A 1 89 ? 3.940 -0.946 -12.391 1.00 92.75 89 GLY A N 1
ATOM 693 C CA . GLY A 1 89 ? 3.623 0.086 -11.399 1.00 92.75 89 GLY A CA 1
ATOM 694 C C . GLY A 1 89 ? 2.127 0.410 -11.346 1.00 92.75 89 GLY A C 1
ATOM 695 O O . GLY A 1 89 ? 1.524 0.387 -10.273 1.00 92.75 89 GLY A O 1
ATOM 696 N N . ALA A 1 90 ? 1.508 0.628 -12.511 1.00 93.31 90 ALA A N 1
ATOM 697 C CA . ALA A 1 90 ? 0.075 0.894 -12.615 1.00 93.31 90 ALA A CA 1
ATOM 698 C C . ALA A 1 90 ? -0.783 -0.323 -12.226 1.00 93.31 90 ALA A C 1
ATOM 700 O O . ALA A 1 90 ? -1.794 -0.174 -11.542 1.00 93.31 90 ALA A O 1
ATOM 701 N N . PHE A 1 91 ? -0.379 -1.532 -12.622 1.00 94.81 91 PHE A N 1
ATOM 702 C CA . PHE A 1 91 ? -1.093 -2.766 -12.305 1.00 94.81 91 PHE A CA 1
ATOM 703 C C . PHE A 1 91 ? -1.152 -3.000 -10.795 1.00 94.81 91 PHE A C 1
ATOM 705 O O . PHE A 1 91 ? -2.231 -3.179 -10.236 1.00 94.81 91 PHE A O 1
ATOM 712 N N . PHE A 1 92 ? -0.010 -2.937 -10.109 1.00 93.88 92 PHE A N 1
ATOM 713 C CA . PHE A 1 92 ? 0.020 -3.108 -8.661 1.00 93.88 92 PHE A CA 1
ATOM 714 C C . PHE A 1 92 ? -0.789 -2.024 -7.946 1.00 93.88 92 PHE A C 1
ATOM 716 O O . PHE A 1 92 ? -1.556 -2.340 -7.038 1.00 93.88 92 PHE A O 1
ATOM 723 N N . ALA A 1 93 ? -0.675 -0.766 -8.371 1.00 93.75 93 ALA A N 1
ATOM 724 C CA . ALA A 1 93 ? -1.410 0.327 -7.751 1.00 93.75 93 ALA A CA 1
ATOM 725 C C . ALA A 1 93 ? -2.931 0.195 -7.913 1.00 93.75 93 ALA A C 1
ATOM 727 O O . ALA A 1 93 ? -3.647 0.221 -6.916 1.00 93.75 93 ALA A O 1
ATOM 728 N N . TYR A 1 94 ? -3.428 0.020 -9.140 1.00 93.25 94 TYR A N 1
ATOM 729 C CA . TYR A 1 94 ? -4.865 0.101 -9.424 1.00 93.25 94 TYR A CA 1
ATOM 730 C C . TYR A 1 94 ? -5.604 -1.232 -9.335 1.00 93.25 94 TYR A C 1
ATOM 732 O O . TYR A 1 94 ? -6.788 -1.243 -9.017 1.00 93.25 94 TYR A O 1
ATOM 740 N N . VAL A 1 95 ? -4.938 -2.353 -9.615 1.00 93.38 95 VAL A N 1
ATOM 741 C CA . VAL A 1 95 ? -5.589 -3.674 -9.617 1.00 93.38 95 VAL A CA 1
ATOM 742 C C . VAL A 1 95 ? -5.465 -4.360 -8.262 1.00 93.38 95 VAL A C 1
ATOM 744 O O . VAL A 1 95 ? -6.345 -5.132 -7.893 1.00 93.38 95 VAL A O 1
ATOM 747 N N . ILE A 1 96 ? -4.388 -4.095 -7.516 1.00 93.31 96 ILE A N 1
ATOM 748 C CA . ILE A 1 96 ? -4.100 -4.811 -6.268 1.00 93.31 96 ILE A CA 1
ATOM 749 C C . ILE A 1 96 ? -4.279 -3.909 -5.050 1.00 93.31 96 ILE A C 1
ATOM 751 O O . ILE A 1 96 ? -5.082 -4.238 -4.184 1.00 93.31 96 ILE A O 1
ATOM 755 N N . PHE A 1 97 ? -3.551 -2.794 -4.961 1.00 92.44 97 PHE A N 1
ATOM 756 C CA . PHE A 1 97 ? -3.502 -2.013 -3.723 1.00 92.44 97 PHE A CA 1
ATOM 757 C C . PHE A 1 97 ? -4.711 -1.095 -3.533 1.00 92.44 97 PHE A C 1
ATOM 759 O O . PHE A 1 97 ? -5.292 -1.122 -2.459 1.00 92.44 97 PHE A O 1
ATOM 766 N N . SER A 1 98 ? -5.143 -0.362 -4.561 1.00 91.19 98 SER A N 1
ATOM 767 C CA . SER A 1 98 ? -6.301 0.542 -4.481 1.00 91.19 98 SER A CA 1
ATOM 768 C C . SER A 1 98 ? -7.653 -0.122 -4.163 1.00 91.19 98 SER A C 1
ATOM 770 O O . SER A 1 98 ? -8.470 0.535 -3.530 1.00 91.19 98 SER A O 1
ATOM 772 N N . PRO A 1 99 ? -7.964 -1.359 -4.600 1.00 91.56 99 PRO A N 1
ATOM 773 C CA . PRO A 1 99 ? -9.181 -2.044 -4.152 1.00 91.56 99 PRO A CA 1
ATOM 774 C C . PRO A 1 99 ? -9.019 -2.753 -2.799 1.00 91.56 99 P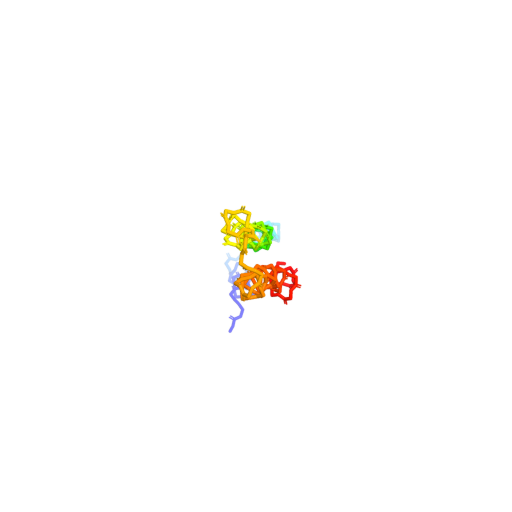RO A C 1
ATOM 776 O O . PRO A 1 99 ? -10.008 -3.238 -2.252 1.00 91.56 99 PRO A O 1
ATOM 779 N N . MET A 1 100 ? -7.786 -2.889 -2.299 1.00 89.25 100 MET A N 1
ATOM 780 C CA . MET A 1 100 ? -7.484 -3.549 -1.025 1.00 89.25 100 MET A CA 1
ATOM 781 C C . MET A 1 100 ? -7.376 -2.559 0.139 1.00 89.25 100 MET A C 1
ATOM 783 O O . MET A 1 100 ? -7.647 -2.954 1.274 1.00 89.25 100 MET A O 1
ATOM 787 N N . SER A 1 101 ? -6.944 -1.324 -0.137 1.00 82.81 101 SER A N 1
ATOM 788 C CA . SER A 1 101 ? -7.082 -0.171 0.757 1.00 82.81 101 SER A CA 1
ATOM 789 C C . SER A 1 101 ? -8.559 0.096 1.003 1.00 82.81 101 SER A C 1
ATOM 791 O O . SER A 1 101 ? -8.952 -0.033 2.182 1.00 82.81 101 SER A O 1
#

Secondary structure (DSSP, 8-state):
--HHHHHHHHHHHTT--HHHHHHHHHHHHHHHHHHHHHHHHHHHHHHHHHHHHHHHHHHHHHHHHHHTTT-GGGHHHHHHHHHHHHHHHHHIIIIIITTT-

Nearest PDB structures (foldseek):
  8zyv-assembly1_E  TM=9.129E-01  e=3.243E-05  Vibrio alginolyticus
  9ijm-assembly1_G  TM=8.589E-01  e=2.054E-05  Vibrio alginolyticus
  8brd-assembly1_B  TM=9.071E-01  e=5.741E-05  Vibrio alginolyticus
  8brd-assembly1_D  TM=9.128E-01  e=7.214E-05  Vibrio alginolyticus
  6ykm-assembly1_D  TM=9.341E-01  e=9.422E-04  Campylobacter jejuni subsp. jejuni 81-176

pLDDT: mean 89.93, std 4.96, range [61.75, 95.81]

Mean predicted aligned error: 6.59 Å